Protein AF-A0A7Y3NAP2-F1 (afdb_monomer_lite)

Sequence (51 aa)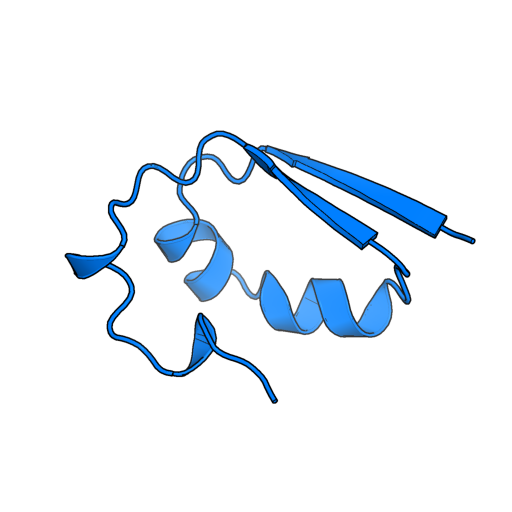:
MRIVTLNANGIRSAANKGLFDWLEVLKADVVCLQETRAQVAQLTDPIFRPR

Structure (mmCIF, N/CA/C/O backbone):
data_AF-A0A7Y3NAP2-F1
#
_entry.id   AF-A0A7Y3NAP2-F1
#
loop_
_atom_site.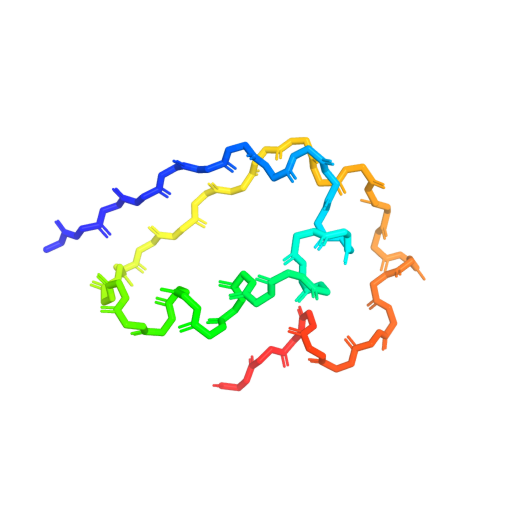group_PDB
_atom_site.id
_atom_site.type_symbol
_atom_site.label_atom_id
_atom_site.label_alt_id
_atom_site.label_comp_id
_atom_site.label_asym_id
_atom_site.label_entity_id
_atom_site.label_seq_id
_atom_site.pdbx_PDB_ins_code
_atom_site.Cartn_x
_atom_site.Cartn_y
_atom_site.Cartn_z
_atom_site.occupancy
_atom_site.B_iso_or_equiv
_atom_site.auth_seq_id
_atom_site.auth_comp_id
_atom_site.auth_asym_id
_atom_site.auth_atom_id
_atom_site.pdbx_PDB_model_num
ATOM 1 N N . MET A 1 1 ? -16.666 -2.859 12.191 1.00 91.06 1 MET A N 1
ATOM 2 C CA . MET A 1 1 ? -16.412 -2.744 10.747 1.00 91.06 1 MET A CA 1
ATOM 3 C C . MET A 1 1 ? -15.856 -1.359 10.441 1.00 91.06 1 MET A C 1
ATOM 5 O O . MET A 1 1 ? -16.553 -0.375 10.662 1.00 91.06 1 MET A O 1
ATOM 9 N N . ARG A 1 2 ? -14.605 -1.280 9.990 1.00 96.25 2 ARG A N 1
ATOM 10 C CA . ARG A 1 2 ? -13.831 -0.078 9.682 1.00 96.25 2 ARG A CA 1
ATOM 11 C C . ARG A 1 2 ? -13.315 -0.180 8.249 1.00 96.25 2 ARG A C 1
ATOM 13 O O . ARG A 1 2 ? -12.545 -1.081 7.930 1.00 96.25 2 ARG A O 1
ATOM 20 N N . ILE A 1 3 ? -13.716 0.770 7.412 1.00 97.62 3 ILE A N 1
ATOM 21 C CA . ILE A 1 3 ? -13.275 0.878 6.018 1.00 97.62 3 ILE A CA 1
ATOM 22 C C . ILE A 1 3 ? -12.404 2.122 5.898 1.00 97.62 3 ILE A C 1
ATOM 24 O O . ILE A 1 3 ? -12.774 3.191 6.386 1.00 97.62 3 ILE A O 1
ATOM 28 N N . VAL A 1 4 ? -11.246 1.982 5.265 1.00 97.31 4 VAL A N 1
ATOM 29 C CA . VAL A 1 4 ? -10.296 3.074 5.052 1.00 97.31 4 VAL A CA 1
ATOM 30 C C . VAL A 1 4 ? -10.070 3.238 3.561 1.00 97.31 4 VAL A C 1
ATOM 32 O O . VAL A 1 4 ? -9.870 2.266 2.841 1.00 97.31 4 VAL A O 1
ATOM 35 N N . THR A 1 5 ? -10.092 4.483 3.098 1.00 97.81 5 THR A N 1
ATOM 36 C CA . THR A 1 5 ? -9.748 4.836 1.722 1.00 97.81 5 THR A CA 1
ATOM 37 C C . THR A 1 5 ? -8.506 5.710 1.724 1.00 97.81 5 THR A C 1
ATOM 39 O O . THR A 1 5 ? -8.421 6.662 2.500 1.00 97.81 5 THR A O 1
ATOM 42 N N . LEU A 1 6 ? -7.541 5.384 0.870 1.00 97.44 6 LEU A N 1
ATOM 43 C CA . LEU A 1 6 ? -6.275 6.095 0.771 1.00 97.44 6 LEU A CA 1
ATOM 44 C C . LEU A 1 6 ? -5.855 6.230 -0.692 1.00 97.44 6 LEU A C 1
ATOM 46 O O . LEU A 1 6 ? -5.608 5.246 -1.390 1.00 97.44 6 LEU A O 1
ATOM 50 N N . ASN A 1 7 ? -5.659 7.471 -1.122 1.00 97.94 7 ASN A N 1
ATOM 51 C CA . ASN A 1 7 ? -4.926 7.740 -2.346 1.00 97.94 7 ASN A CA 1
ATOM 52 C C . ASN A 1 7 ? -3.424 7.557 -2.073 1.00 97.94 7 ASN A C 1
ATOM 54 O O . ASN A 1 7 ? -2.850 8.262 -1.245 1.00 97.94 7 ASN A O 1
ATOM 58 N N . ALA A 1 8 ? -2.797 6.597 -2.753 1.00 97.38 8 ALA A N 1
ATOM 59 C CA . ALA A 1 8 ? -1.406 6.225 -2.520 1.00 97.38 8 ALA A CA 1
ATOM 60 C C . ALA A 1 8 ? -0.400 7.114 -3.270 1.00 97.38 8 ALA A C 1
ATOM 62 O O . ALA A 1 8 ? 0.785 7.077 -2.943 1.00 97.38 8 ALA A O 1
ATOM 63 N N . ASN A 1 9 ? -0.841 7.863 -4.292 1.00 97.69 9 ASN A N 1
ATOM 64 C CA . ASN A 1 9 ? 0.025 8.637 -5.191 1.00 97.69 9 ASN A CA 1
ATOM 65 C C . ASN A 1 9 ? 1.273 7.834 -5.648 1.00 97.69 9 ASN A C 1
ATOM 67 O O . ASN A 1 9 ? 2.405 8.321 -5.659 1.00 97.69 9 ASN A O 1
ATOM 71 N N . GLY A 1 10 ? 1.063 6.559 -5.988 1.00 98.00 10 GLY A N 1
ATOM 72 C CA . GLY A 1 10 ? 2.097 5.567 -6.281 1.00 98.00 10 GLY A CA 1
ATOM 73 C C . GLY A 1 10 ? 2.336 4.571 -5.141 1.00 98.00 10 GLY A C 1
ATOM 74 O O . GLY A 1 10 ? 3.083 4.846 -4.204 1.00 98.00 10 GLY A O 1
ATOM 75 N N . ILE A 1 11 ? 1.813 3.347 -5.285 1.00 97.31 11 ILE A N 1
ATOM 76 C CA . ILE A 1 11 ? 1.862 2.302 -4.243 1.00 97.31 11 ILE A CA 1
ATOM 77 C C . ILE A 1 11 ? 3.288 1.857 -3.892 1.00 97.31 11 ILE A C 1
ATOM 79 O O . ILE A 1 11 ? 3.571 1.562 -2.740 1.00 97.31 11 ILE A O 1
ATOM 83 N N . ARG A 1 12 ? 4.216 1.871 -4.857 1.00 96.69 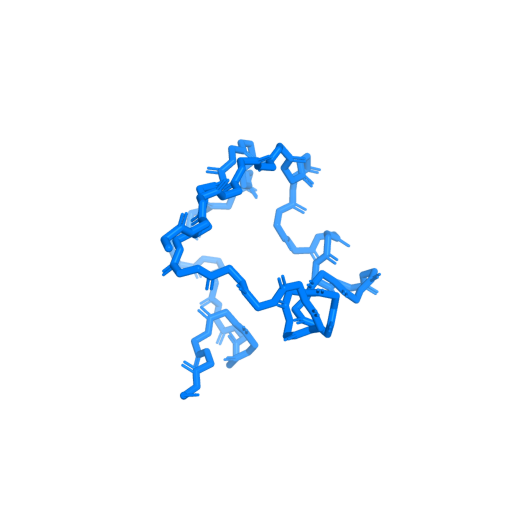12 ARG A N 1
ATOM 84 C CA . ARG A 1 12 ? 5.633 1.538 -4.621 1.00 96.69 12 ARG A CA 1
ATOM 85 C C . ARG A 1 12 ? 6.343 2.591 -3.767 1.00 96.69 12 ARG A C 1
ATOM 87 O O . ARG A 1 12 ? 7.083 2.250 -2.856 1.00 96.69 12 ARG A O 1
ATOM 94 N N . SER A 1 13 ? 6.080 3.872 -4.035 1.00 97.31 13 SER A N 1
ATOM 95 C CA . SER A 1 13 ? 6.623 4.976 -3.233 1.00 97.31 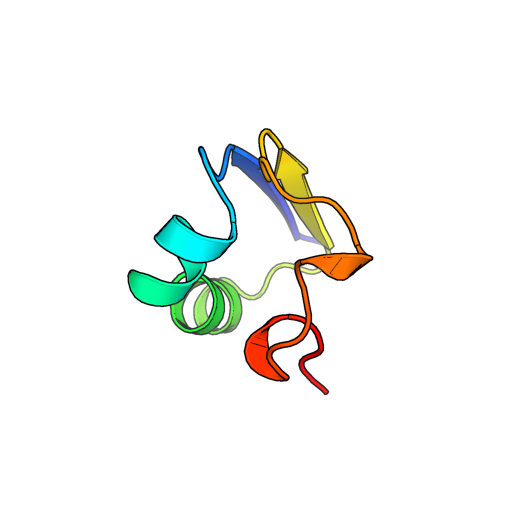13 SER A CA 1
ATOM 96 C C . SER A 1 13 ? 6.021 4.975 -1.829 1.00 97.31 13 SER A C 1
ATOM 98 O O . SER A 1 13 ? 6.742 5.156 -0.853 1.00 97.31 13 SER A O 1
ATOM 100 N N . ALA A 1 14 ? 4.717 4.708 -1.716 1.00 97.50 14 ALA A N 1
ATOM 101 C CA . ALA A 1 14 ? 4.045 4.560 -0.431 1.00 97.50 14 ALA A CA 1
ATOM 102 C C . ALA A 1 14 ? 4.589 3.366 0.377 1.00 97.50 14 ALA A C 1
ATOM 104 O O . ALA A 1 14 ? 4.862 3.517 1.564 1.00 97.50 14 ALA A O 1
ATOM 105 N N . ALA A 1 15 ? 4.823 2.212 -0.260 1.00 96.06 15 ALA A N 1
ATOM 106 C CA . ALA A 1 15 ? 5.437 1.043 0.374 1.00 96.06 15 ALA A CA 1
ATOM 107 C C . ALA A 1 15 ? 6.817 1.373 0.963 1.00 96.06 15 ALA A C 1
ATOM 109 O O . ALA A 1 15 ? 7.049 1.124 2.141 1.00 96.06 15 ALA A O 1
ATOM 110 N N . ASN A 1 16 ? 7.677 2.053 0.195 1.00 95.62 16 ASN A N 1
ATOM 111 C CA . ASN A 1 16 ? 8.992 2.513 0.665 1.00 95.62 16 ASN A CA 1
ATOM 112 C C . ASN A 1 16 ? 8.918 3.511 1.837 1.00 95.62 16 ASN A C 1
ATOM 114 O O . ASN A 1 16 ? 9.915 3.730 2.518 1.00 95.62 16 ASN A O 1
ATOM 118 N N . LYS A 1 17 ? 7.758 4.140 2.060 1.00 97.12 17 LYS A N 1
ATOM 119 C CA . LYS A 1 17 ? 7.496 5.067 3.171 1.00 97.12 17 LYS A CA 1
ATOM 120 C C . LYS A 1 17 ? 6.797 4.398 4.362 1.00 97.12 17 LYS A C 1
ATOM 122 O O . LYS A 1 17 ? 6.333 5.108 5.249 1.00 97.12 17 LYS A O 1
ATOM 127 N N . GLY A 1 18 ? 6.695 3.068 4.380 1.00 95.88 18 GLY A N 1
ATOM 128 C CA . GLY A 1 18 ? 6.091 2.322 5.487 1.00 95.88 18 GLY A CA 1
ATOM 129 C C . GLY A 1 18 ? 4.566 2.227 5.422 1.00 95.88 18 GLY A C 1
ATOM 130 O O . GLY A 1 18 ? 3.916 2.124 6.459 1.00 95.88 18 GLY A O 1
ATOM 131 N N . LEU A 1 19 ? 3.966 2.272 4.222 1.00 95.69 19 LEU A N 1
ATOM 132 C CA . LEU A 1 19 ? 2.511 2.125 4.070 1.00 95.69 19 LEU A CA 1
ATOM 133 C C . LEU A 1 19 ? 1.984 0.859 4.759 1.00 95.69 19 LEU A C 1
ATOM 135 O O . LEU A 1 19 ? 0.986 0.935 5.466 1.00 95.69 19 LEU A O 1
ATOM 139 N N . PHE A 1 20 ? 2.620 -0.294 4.541 1.00 93.44 20 PHE A N 1
ATOM 140 C CA . PHE A 1 20 ? 2.103 -1.571 5.040 1.00 93.44 20 PHE A CA 1
ATOM 141 C C . PHE A 1 20 ? 2.223 -1.694 6.563 1.00 93.44 20 PHE A C 1
ATOM 143 O O . PHE A 1 20 ? 1.240 -2.064 7.199 1.00 93.44 20 PHE A O 1
ATOM 150 N N . ASP A 1 21 ? 3.329 -1.234 7.151 1.00 93.94 21 ASP A N 1
ATOM 151 C CA . ASP A 1 21 ? 3.485 -1.141 8.611 1.00 93.94 21 ASP A CA 1
ATOM 152 C C . ASP A 1 21 ? 2.412 -0.227 9.231 1.00 93.94 21 ASP A C 1
ATOM 154 O O . ASP A 1 21 ? 1.823 -0.519 10.273 1.00 93.94 21 ASP A O 1
ATOM 158 N N . TRP A 1 22 ? 2.101 0.888 8.559 1.00 94.56 22 TRP A N 1
ATOM 159 C CA . TRP A 1 22 ? 1.040 1.795 8.992 1.00 94.56 22 TRP A CA 1
ATOM 160 C C . TRP A 1 22 ? -0.361 1.173 8.869 1.00 94.56 22 TRP A C 1
ATOM 162 O O . TRP A 1 22 ? -1.229 1.427 9.708 1.00 94.56 22 TRP A O 1
ATOM 172 N N . LEU A 1 23 ? -0.604 0.347 7.849 1.00 93.25 23 LEU A N 1
ATOM 173 C CA . LEU A 1 23 ? -1.884 -0.345 7.688 1.00 93.25 23 LEU A CA 1
ATOM 174 C C . LEU A 1 23 ? -2.113 -1.395 8.785 1.00 93.25 23 LEU A C 1
ATOM 176 O O . LEU A 1 23 ? -3.248 -1.517 9.254 1.00 93.25 23 LEU A O 1
ATOM 180 N N . GLU A 1 24 ? -1.068 -2.090 9.250 1.00 90.75 24 GLU A N 1
ATOM 181 C CA . GLU A 1 24 ? -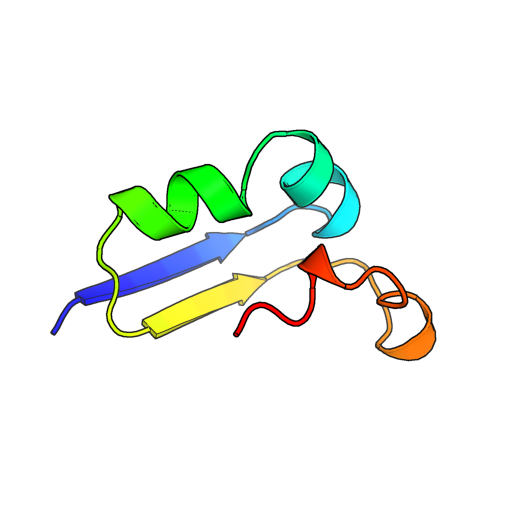1.173 -3.074 10.341 1.00 90.75 24 GLU A CA 1
ATOM 182 C C . GLU A 1 24 ? -1.692 -2.449 11.646 1.00 90.75 24 GLU A C 1
ATOM 184 O O . GLU A 1 24 ? -2.598 -2.986 12.291 1.00 90.75 24 GLU A O 1
ATOM 189 N N . VAL A 1 25 ? -1.190 -1.267 12.020 1.00 95.00 25 VAL A N 1
ATOM 190 C CA . VAL A 1 25 ? -1.638 -0.576 13.245 1.00 95.00 25 VAL A CA 1
ATOM 191 C C . VAL A 1 25 ? -3.045 0.017 13.123 1.00 95.00 25 VAL A C 1
ATOM 193 O O . VAL A 1 25 ? -3.708 0.265 14.134 1.00 95.00 25 VAL A O 1
ATOM 196 N N . LEU A 1 26 ? -3.534 0.226 11.898 1.00 92.75 26 LEU A N 1
ATOM 197 C CA . LEU A 1 26 ? -4.821 0.865 11.631 1.00 92.75 26 LEU A CA 1
ATOM 198 C C . LEU A 1 26 ? -6.022 -0.027 11.983 1.00 92.75 26 LEU A C 1
ATOM 200 O O . LEU A 1 26 ? -7.117 0.496 12.221 1.00 92.75 26 LEU A O 1
ATOM 204 N N . LYS A 1 27 ? -5.833 -1.355 12.020 1.00 91.25 27 LYS A N 1
ATOM 205 C CA . LYS A 1 27 ? -6.892 -2.352 12.277 1.00 91.25 27 LYS A CA 1
ATOM 206 C C . LYS A 1 27 ? -8.142 -2.111 11.415 1.00 91.25 27 LYS A C 1
ATOM 208 O O . LYS A 1 27 ? -9.263 -2.053 11.923 1.00 91.25 27 LYS A O 1
ATOM 213 N N . ALA A 1 28 ? -7.938 -1.860 10.123 1.00 95.06 28 ALA A N 1
ATOM 214 C CA . ALA A 1 28 ? -9.027 -1.730 9.162 1.00 95.06 28 ALA A CA 1
ATOM 215 C C . ALA A 1 28 ? -9.511 -3.118 8.727 1.00 95.06 28 ALA A C 1
ATOM 217 O O . ALA A 1 28 ? -8.699 -4.012 8.511 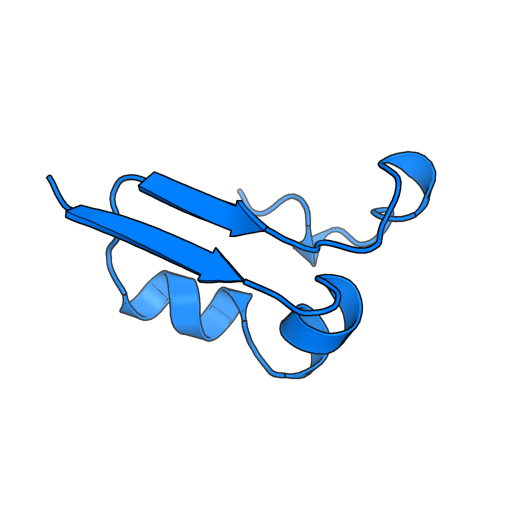1.00 95.06 28 ALA A O 1
ATOM 218 N N . ASP A 1 29 ? -10.823 -3.274 8.560 1.00 95.69 29 ASP A N 1
ATOM 219 C CA . ASP A 1 29 ? -11.400 -4.491 7.984 1.00 95.69 29 ASP A CA 1
ATOM 220 C C . ASP A 1 29 ? -11.250 -4.488 6.453 1.00 95.69 29 ASP A C 1
ATOM 222 O O . ASP A 1 29 ? -11.045 -5.530 5.840 1.00 95.69 29 ASP A O 1
ATOM 226 N N . VAL A 1 30 ? -11.337 -3.306 5.825 1.00 96.38 30 VAL A N 1
ATOM 227 C CA . VAL A 1 30 ? -11.151 -3.119 4.376 1.00 96.38 30 VAL A CA 1
ATOM 228 C C . VAL A 1 30 ? -10.335 -1.857 4.109 1.00 96.38 30 VAL A C 1
ATOM 230 O O . VAL A 1 30 ? -10.611 -0.796 4.675 1.00 96.38 30 VAL A O 1
ATOM 233 N N . VAL A 1 31 ? -9.362 -1.959 3.201 1.00 96.38 31 VAL A N 1
ATOM 234 C CA . VAL A 1 31 ? -8.547 -0.836 2.722 1.00 96.38 31 VAL A CA 1
ATOM 235 C C . VAL A 1 31 ? -8.726 -0.695 1.212 1.00 96.38 31 VAL A C 1
ATOM 237 O O . VAL A 1 31 ? -8.427 -1.614 0.454 1.00 96.38 31 VAL A O 1
ATOM 240 N N . CYS A 1 32 ? -9.187 0.470 0.769 1.00 97.81 32 CYS A N 1
ATOM 241 C CA . CYS A 1 32 ? -9.317 0.825 -0.641 1.00 97.81 32 CYS A CA 1
ATOM 242 C C . CYS A 1 32 ? -8.175 1.767 -1.042 1.00 97.81 32 CYS A C 1
ATOM 244 O O . CYS A 1 32 ? -8.014 2.828 -0.436 1.00 97.81 32 CYS A O 1
ATOM 246 N N . LEU A 1 33 ? -7.408 1.404 -2.073 1.00 97.31 33 LEU A N 1
ATOM 247 C CA . LEU A 1 33 ? -6.296 2.211 -2.584 1.00 97.31 33 LEU A CA 1
ATOM 248 C C . LEU A 1 33 ? -6.638 2.850 -3.933 1.00 97.31 33 LEU A C 1
ATOM 250 O O . LEU A 1 33 ? -7.144 2.178 -4.831 1.00 97.31 33 LEU A O 1
ATOM 254 N N . GLN A 1 34 ? -6.305 4.131 -4.100 1.00 98.50 34 GLN A N 1
ATOM 255 C CA . GLN A 1 34 ? -6.376 4.841 -5.384 1.00 98.50 34 GLN A CA 1
ATOM 256 C C . GLN A 1 34 ? -5.003 5.344 -5.829 1.00 98.50 34 GLN A C 1
ATOM 258 O O . GLN A 1 34 ? -4.067 5.409 -5.034 1.00 98.50 34 GLN A O 1
ATOM 263 N N . GLU A 1 35 ? -4.883 5.688 -7.116 1.00 98.12 35 GLU A N 1
ATOM 264 C CA . GLU A 1 35 ? -3.628 6.125 -7.743 1.00 98.12 35 GLU A CA 1
ATOM 265 C C . GLU A 1 35 ? -2.438 5.219 -7.401 1.00 98.12 35 GLU A C 1
ATOM 267 O O . GLU A 1 35 ? -1.363 5.670 -7.011 1.00 98.12 35 GLU A O 1
ATOM 272 N N . THR A 1 36 ? -2.600 3.906 -7.565 1.00 97.44 36 THR A N 1
ATOM 273 C CA . THR A 1 36 ? -1.499 2.960 -7.330 1.00 97.44 36 THR A CA 1
ATOM 274 C C . THR A 1 36 ? -0.330 3.189 -8.292 1.00 97.44 36 THR A C 1
ATOM 276 O O . THR A 1 36 ? 0.810 2.880 -7.944 1.00 97.44 36 THR A O 1
ATOM 279 N N . ARG A 1 37 ? -0.594 3.757 -9.482 1.00 97.69 37 ARG A N 1
ATOM 280 C CA . ARG A 1 37 ? 0.390 4.041 -10.549 1.00 97.69 37 ARG A CA 1
ATOM 281 C C . ARG A 1 37 ? 1.298 2.836 -10.829 1.00 97.69 37 ARG A C 1
ATOM 283 O O . ARG A 1 37 ? 2.511 2.965 -11.016 1.00 97.69 37 ARG A O 1
ATOM 290 N N . ALA A 1 38 ? 0.706 1.647 -10.787 1.00 97.31 38 ALA A N 1
ATOM 291 C CA . ALA A 1 38 ? 1.390 0.385 -10.997 1.00 97.31 38 ALA A CA 1
ATOM 292 C C . ALA A 1 38 ? 0.450 -0.601 -11.691 1.00 97.31 38 ALA A C 1
ATOM 294 O O . ALA A 1 38 ? -0.706 -0.753 -11.298 1.00 97.31 38 ALA A O 1
ATOM 295 N N . GLN A 1 39 ? 0.966 -1.281 -12.710 1.00 97.12 39 GLN A N 1
ATOM 296 C CA . GLN A 1 39 ? 0.338 -2.473 -13.267 1.00 97.12 39 GLN A CA 1
ATOM 297 C C . GLN A 1 39 ? 0.702 -3.701 -12.428 1.00 97.12 39 GLN A C 1
ATOM 299 O O . GLN A 1 39 ? 1.737 -3.720 -11.763 1.00 97.12 39 GLN A O 1
ATOM 304 N N . VAL A 1 40 ? -0.105 -4.762 -12.513 1.00 95.00 40 VAL A N 1
ATOM 305 C CA . VAL A 1 40 ? 0.108 -6.011 -11.757 1.00 95.00 40 VAL A CA 1
ATOM 306 C C . VAL A 1 40 ? 1.502 -6.604 -11.997 1.00 95.00 40 VAL A C 1
ATOM 308 O O . VAL A 1 40 ? 2.156 -7.020 -11.045 1.00 95.00 40 VAL A O 1
ATOM 311 N N . ALA A 1 41 ? 2.000 -6.570 -13.238 1.00 96.56 41 ALA A N 1
ATOM 312 C CA . ALA A 1 41 ? 3.337 -7.062 -13.588 1.00 96.56 41 ALA A CA 1
ATOM 313 C C . ALA A 1 41 ? 4.484 -6.290 -12.905 1.00 96.56 41 ALA A C 1
ATOM 315 O O . ALA A 1 41 ? 5.597 -6.793 -12.828 1.00 96.56 41 ALA A O 1
ATOM 316 N N . GLN A 1 42 ? 4.224 -5.080 -12.400 1.00 95.88 42 GLN A N 1
ATOM 317 C CA . GLN A 1 42 ? 5.201 -4.264 -11.674 1.00 95.88 42 GLN A CA 1
ATOM 318 C C . GLN A 1 42 ? 5.178 -4.507 -10.155 1.00 95.88 42 GLN A C 1
ATOM 320 O O . GLN A 1 42 ? 6.025 -3.970 -9.443 1.00 95.88 42 GLN A O 1
ATOM 325 N N . LEU A 1 43 ? 4.211 -5.280 -9.650 1.00 95.31 43 LEU A N 1
ATOM 326 C CA . LEU A 1 43 ? 4.072 -5.652 -8.239 1.00 95.31 43 LEU A CA 1
ATOM 327 C C . LEU A 1 43 ? 4.745 -7.010 -7.998 1.00 95.31 43 LEU A C 1
ATOM 329 O O . LEU A 1 43 ? 4.091 -8.003 -7.673 1.00 95.31 43 LEU A O 1
ATOM 333 N N . THR A 1 44 ? 6.051 -7.083 -8.248 1.00 95.00 44 THR A N 1
ATOM 334 C CA . THR A 1 44 ? 6.838 -8.323 -8.127 1.00 95.00 44 THR A CA 1
ATOM 335 C C . THR A 1 44 ? 7.331 -8.578 -6.707 1.00 95.00 44 THR A C 1
ATOM 337 O O . THR A 1 44 ? 7.561 -9.728 -6.347 1.00 95.00 44 THR A O 1
ATOM 340 N N . ASP A 1 45 ? 7.477 -7.524 -5.905 1.00 94.56 45 ASP A N 1
ATOM 341 C CA . ASP A 1 45 ? 7.958 -7.624 -4.530 1.00 94.56 45 ASP A CA 1
ATOM 342 C C . ASP A 1 45 ? 6.930 -8.340 -3.621 1.00 94.56 45 ASP A C 1
ATOM 344 O O . ASP A 1 45 ? 5.730 -8.033 -3.707 1.00 94.56 45 ASP A O 1
ATOM 348 N N . PRO A 1 46 ? 7.364 -9.278 -2.754 1.00 94.06 46 PRO A N 1
ATOM 349 C CA . PRO A 1 46 ? 6.495 -9.948 -1.786 1.00 94.06 46 PRO A CA 1
ATOM 350 C C . PRO A 1 46 ? 5.700 -9.008 -0.873 1.00 94.06 46 PRO A C 1
ATOM 352 O O . PRO A 1 46 ? 4.615 -9.388 -0.440 1.00 94.06 46 PRO A O 1
ATOM 355 N N . ILE A 1 47 ? 6.170 -7.782 -0.623 1.00 93.25 47 ILE A N 1
ATOM 356 C CA . ILE A 1 47 ? 5.475 -6.802 0.224 1.00 93.25 47 ILE A CA 1
ATOM 357 C C . ILE A 1 47 ? 4.073 -6.444 -0.297 1.00 93.25 47 ILE A C 1
ATOM 359 O O . ILE A 1 47 ? 3.189 -6.100 0.479 1.00 93.25 47 ILE A O 1
ATOM 363 N N . PHE A 1 48 ? 3.831 -6.572 -1.609 1.00 94.31 48 PHE A N 1
ATOM 364 C CA . PHE A 1 48 ? 2.511 -6.346 -2.216 1.00 94.31 48 PHE A CA 1
ATOM 365 C C . PHE A 1 48 ? 1.590 -7.576 -2.139 1.00 94.31 48 PHE A C 1
ATOM 367 O O . PHE A 1 48 ? 0.474 -7.539 -2.659 1.00 94.31 48 PHE A O 1
ATOM 374 N N . ARG A 1 49 ? 2.055 -8.673 -1.528 1.00 89.69 49 ARG A N 1
ATOM 375 C CA . ARG A 1 49 ? 1.306 -9.911 -1.272 1.00 89.69 49 ARG A CA 1
ATOM 376 C C . ARG A 1 49 ? 1.517 -10.380 0.182 1.00 89.69 49 ARG A C 1
ATOM 378 O O . ARG A 1 49 ? 2.050 -11.475 0.386 1.00 89.69 49 ARG A O 1
ATOM 385 N N . PRO A 1 50 ? 1.139 -9.562 1.184 1.00 79.94 50 PRO A N 1
ATOM 386 C CA . PRO A 1 50 ? 1.242 -9.950 2.589 1.00 79.94 50 PRO A CA 1
ATOM 387 C C . PRO A 1 50 ? 0.333 -11.157 2.888 1.00 79.94 50 PRO A C 1
ATOM 389 O O . PRO A 1 50 ? -0.675 -11.355 2.205 1.00 79.94 50 PRO A O 1
ATOM 392 N N . ARG A 1 51 ? 0.731 -11.988 3.860 1.00 72.50 51 ARG A N 1
ATOM 393 C CA . ARG A 1 51 ? -0.009 -13.188 4.290 1.00 72.50 51 ARG A CA 1
ATOM 394 C C . ARG A 1 51 ? -0.979 -12.890 5.421 1.00 72.50 51 ARG A C 1
ATOM 396 O O . ARG A 1 51 ? -0.637 -12.026 6.253 1.00 72.50 51 ARG A O 1
#

Radius of gyration: 10.92 Å; chains: 1; bounding box: 25×22×27 Å

Secondary structure (DSSP, 8-state):
--EEEEE-SSHHHHHHTTHHHHHHHHT-SEEEEE-----GGG--SGGGS--

Foldseek 3Di:
DAEEEDEQLALVVSVVVCVVVVVVVVPHPYYHYHNNVDDPVRPPDCSSVDD

pLDDT: mean 94.97, std 4.38, range [72.5, 98.5]